Protein AF-K9PGX5-F1 (afdb_monomer_lite)

Foldseek 3Di:
DQPPVPNPRDDDDDDDDDDQDQEDEPPQDFDADPPPRDTHHDPVSVVVVVVVVVVSVVVPDSYDYDYDDDDDDPDDDDDDD

Structure (mmCIF, N/CA/C/O backbone):
data_AF-K9PGX5-F1
#
_entry.id   AF-K9PGX5-F1
#
loop_
_atom_site.group_PDB
_atom_site.id
_atom_site.type_symbol
_atom_site.label_atom_id
_atom_site.label_alt_id
_atom_site.label_comp_id
_atom_site.label_asym_id
_atom_site.label_entity_id
_atom_site.label_seq_id
_atom_site.pdbx_PDB_ins_code
_atom_site.Cartn_x
_atom_site.Cartn_y
_atom_site.Cartn_z
_atom_site.occupancy
_atom_site.B_iso_or_equiv
_atom_site.auth_seq_id
_atom_site.auth_comp_id
_atom_site.auth_asym_id
_atom_site.auth_atom_id
_atom_site.pdbx_PDB_model_num
ATOM 1 N N . MET A 1 1 ? 25.187 20.788 5.635 1.00 85.75 1 MET A N 1
ATOM 2 C CA . MET A 1 1 ? 26.163 19.661 5.577 1.00 85.75 1 MET A CA 1
ATOM 3 C C . MET A 1 1 ? 26.152 19.091 4.165 1.00 85.75 1 MET A C 1
ATOM 5 O O . MET A 1 1 ? 25.155 19.281 3.486 1.00 85.75 1 MET A O 1
ATOM 9 N N . LYS A 1 2 ? 27.196 18.412 3.675 1.00 91.50 2 LYS A N 1
ATOM 10 C CA . LYS A 1 2 ? 27.109 17.775 2.345 1.00 91.50 2 LYS A CA 1
ATOM 11 C C . LYS A 1 2 ? 26.020 16.686 2.366 1.00 91.50 2 LYS A C 1
ATOM 13 O O . LYS A 1 2 ? 25.932 15.945 3.343 1.00 91.50 2 LYS A O 1
ATOM 18 N N . CYS A 1 3 ? 25.162 16.623 1.344 1.00 86.06 3 CYS A N 1
ATOM 19 C CA . CYS A 1 3 ? 24.094 15.629 1.232 1.00 86.06 3 CYS A CA 1
ATOM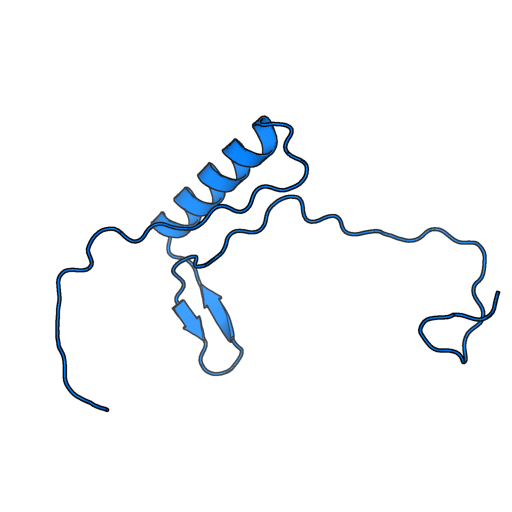 20 C C . CYS A 1 3 ? 24.713 14.238 1.175 1.00 86.06 3 CYS A C 1
ATOM 22 O O . CYS A 1 3 ? 25.423 13.898 0.230 1.00 86.06 3 CYS A O 1
ATOM 24 N N . VAL A 1 4 ? 24.424 13.436 2.192 1.00 84.12 4 VAL A N 1
ATOM 25 C CA . VAL A 1 4 ? 24.982 12.090 2.328 1.00 84.12 4 VAL A CA 1
ATOM 26 C C . VAL A 1 4 ? 24.360 11.083 1.358 1.00 84.12 4 VAL A C 1
ATOM 28 O O . VAL A 1 4 ? 24.949 10.036 1.153 1.00 84.12 4 VAL A O 1
ATOM 31 N N . ILE A 1 5 ? 23.206 11.393 0.744 1.00 84.81 5 ILE A N 1
ATOM 32 C CA . ILE A 1 5 ? 22.530 10.501 -0.217 1.00 84.81 5 ILE A CA 1
ATOM 33 C C . ILE A 1 5 ? 23.099 10.650 -1.632 1.00 84.81 5 ILE A C 1
ATOM 35 O O . ILE A 1 5 ? 23.306 9.657 -2.316 1.00 84.81 5 ILE A O 1
ATOM 39 N N . CYS A 1 6 ? 23.359 11.878 -2.091 1.00 88.19 6 CYS A N 1
ATOM 40 C CA . CYS A 1 6 ? 23.839 12.109 -3.458 1.00 88.19 6 CYS A CA 1
ATOM 41 C C . CYS A 1 6 ? 25.307 12.554 -3.553 1.00 88.19 6 CYS A C 1
ATOM 43 O O . CYS A 1 6 ? 25.812 12.641 -4.666 1.00 88.19 6 CYS A O 1
ATOM 45 N N . HIS A 1 7 ? 25.981 12.880 -2.439 1.00 79.44 7 HIS A N 1
ATOM 46 C CA . HIS A 1 7 ? 27.381 13.345 -2.311 1.00 79.44 7 HIS A CA 1
ATOM 47 C C . HIS A 1 7 ? 27.805 14.588 -3.105 1.00 79.44 7 HIS A C 1
ATOM 49 O O . HIS A 1 7 ? 28.924 15.074 -2.924 1.00 79.44 7 HIS A O 1
ATOM 55 N N . HIS A 1 8 ? 26.926 15.125 -3.942 1.00 89.50 8 HIS A N 1
ATOM 56 C CA . HIS A 1 8 ? 27.183 16.295 -4.775 1.00 89.50 8 HIS A CA 1
ATOM 57 C C . HIS A 1 8 ? 26.415 17.531 -4.286 1.00 89.50 8 HIS A C 1
ATOM 59 O O . HIS A 1 8 ? 26.899 18.644 -4.447 1.00 89.50 8 HIS A O 1
ATOM 65 N N . GLY A 1 9 ? 25.253 17.349 -3.649 1.00 84.81 9 GLY A N 1
ATOM 66 C CA . GLY A 1 9 ? 24.448 18.448 -3.104 1.00 84.81 9 GLY A CA 1
ATOM 67 C C . GLY A 1 9 ? 24.856 18.862 -1.688 1.00 84.81 9 GLY A C 1
ATOM 68 O O . GLY A 1 9 ? 25.469 18.086 -0.957 1.00 84.81 9 GLY A O 1
ATOM 69 N N . GLU A 1 10 ? 24.457 20.059 -1.263 1.00 93.06 10 GLU A N 1
ATOM 70 C CA . GLU A 1 10 ? 24.544 20.513 0.129 1.00 93.06 10 GLU A CA 1
ATOM 71 C C . GLU A 1 10 ? 23.152 20.580 0.754 1.00 93.06 10 GLU A C 1
ATOM 73 O O . GLU A 1 10 ? 22.212 21.113 0.165 1.00 93.06 10 GLU A O 1
ATOM 78 N N . THR A 1 11 ? 23.009 20.037 1.961 1.00 90.00 11 THR A N 1
ATOM 79 C CA . THR A 1 11 ? 21.787 20.183 2.743 1.00 90.00 11 THR A CA 1
ATOM 80 C C . THR A 1 11 ? 21.694 21.590 3.303 1.00 90.00 11 THR A C 1
ATOM 82 O O . THR A 1 11 ? 22.678 22.174 3.773 1.00 90.00 11 THR A O 1
ATOM 85 N N . LYS A 1 12 ? 20.468 22.098 3.298 1.00 88.44 12 LYS A N 1
ATOM 86 C CA . LYS A 1 12 ? 20.099 23.367 3.905 1.00 88.44 12 LYS A CA 1
ATOM 87 C C . LYS A 1 12 ? 18.980 23.111 4.913 1.00 88.44 12 LYS A C 1
ATOM 89 O O . LYS A 1 12 ? 18.201 22.178 4.704 1.00 88.44 12 LYS A O 1
ATOM 94 N N . PRO A 1 13 ? 18.896 23.900 5.994 1.00 80.62 13 PRO A N 1
ATOM 95 C CA . PRO A 1 13 ? 17.739 23.872 6.873 1.00 80.62 13 PRO A CA 1
ATOM 96 C C . PRO A 1 13 ? 16.465 24.109 6.063 1.00 80.62 13 PRO A C 1
ATOM 98 O O . PRO A 1 13 ? 16.403 25.008 5.226 1.00 80.62 13 PRO A O 1
ATOM 101 N N . GLY A 1 14 ? 15.469 23.272 6.298 1.00 76.94 14 GLY A N 1
ATOM 102 C CA . GLY A 1 14 ? 14.210 23.285 5.576 1.00 76.94 14 GLY A CA 1
ATOM 103 C C . GLY A 1 14 ? 13.265 22.259 6.179 1.00 76.94 14 GLY A C 1
ATOM 104 O O . GLY A 1 14 ? 13.663 21.446 7.014 1.00 76.94 14 GLY A O 1
ATOM 105 N N . LEU A 1 15 ? 12.006 22.310 5.768 1.00 62.12 15 LEU A N 1
ATOM 106 C CA . LEU A 1 15 ? 11.001 21.339 6.181 1.00 62.12 15 LEU A CA 1
ATOM 107 C C . LEU A 1 15 ? 10.940 20.212 5.144 1.00 62.12 15 LEU A C 1
ATOM 109 O O . LEU A 1 15 ? 10.991 20.474 3.942 1.00 62.12 15 LEU A O 1
ATOM 113 N N . ALA A 1 16 ? 10.834 18.965 5.605 1.00 65.12 16 ALA A N 1
ATOM 114 C CA . ALA A 1 16 ? 10.683 17.787 4.755 1.00 65.12 16 ALA A CA 1
ATOM 115 C C . ALA A 1 16 ? 9.374 17.064 5.079 1.00 65.12 16 ALA A C 1
ATOM 117 O O . ALA A 1 16 ? 8.959 16.992 6.234 1.00 65.12 16 ALA A O 1
ATOM 118 N N . THR A 1 17 ? 8.745 16.504 4.047 1.00 43.56 17 THR A N 1
ATOM 119 C CA . THR A 1 17 ? 7.558 15.659 4.207 1.00 43.56 17 THR A CA 1
ATOM 120 C C . THR A 1 17 ? 8.000 14.207 4.353 1.00 43.56 17 THR A C 1
ATOM 122 O O . THR A 1 17 ? 8.600 13.644 3.439 1.00 43.56 17 THR A O 1
ATOM 125 N N . VAL A 1 18 ? 7.709 13.601 5.504 1.00 45.50 18 VAL A N 1
ATOM 126 C CA . VAL A 1 18 ? 8.008 12.194 5.804 1.00 45.50 18 VAL A CA 1
ATOM 127 C C . VAL A 1 18 ? 6.731 11.381 5.624 1.00 45.50 18 VAL A C 1
ATOM 129 O O . VAL A 1 18 ? 5.722 11.653 6.268 1.00 45.50 18 VAL A O 1
ATOM 132 N N . THR A 1 19 ? 6.760 10.387 4.735 1.00 54.88 19 THR A N 1
ATOM 133 C CA . THR A 1 19 ? 5.615 9.493 4.515 1.00 54.88 19 THR A CA 1
ATOM 134 C C . THR A 1 19 ? 5.709 8.296 5.454 1.00 54.88 19 THR A C 1
ATOM 136 O O . THR A 1 19 ? 6.636 7.496 5.340 1.00 54.88 19 THR A O 1
ATOM 139 N N . LEU A 1 20 ? 4.732 8.145 6.348 1.00 50.66 20 LEU A N 1
ATOM 140 C CA . LEU A 1 20 ? 4.629 7.015 7.269 1.00 50.66 20 LEU A CA 1
ATOM 141 C C . LEU A 1 20 ? 3.473 6.105 6.830 1.00 50.66 20 LEU A C 1
ATOM 143 O O . LEU A 1 20 ? 2.303 6.460 6.967 1.00 50.66 20 LEU A O 1
ATOM 147 N N . LYS A 1 21 ? 3.787 4.929 6.277 1.00 64.56 21 LYS A N 1
ATOM 148 C CA . LYS A 1 21 ? 2.777 3.915 5.935 1.00 64.56 21 LYS A CA 1
ATOM 149 C C . LYS A 1 21 ? 2.487 3.074 7.177 1.00 64.56 21 LYS A C 1
ATOM 151 O O . LYS A 1 21 ? 3.354 2.326 7.610 1.00 64.56 21 LYS A O 1
ATOM 156 N N . ARG A 1 22 ? 1.282 3.194 7.738 1.00 65.81 22 ARG A N 1
ATOM 157 C CA . ARG A 1 22 ? 0.888 2.499 8.980 1.00 65.81 22 ARG A CA 1
ATOM 158 C C . ARG A 1 22 ? 0.465 1.043 8.760 1.00 65.81 22 ARG A C 1
ATOM 160 O O . ARG A 1 22 ? 0.480 0.260 9.700 1.00 65.81 22 ARG A O 1
ATOM 167 N N . ILE A 1 23 ? 0.084 0.675 7.533 1.00 71.69 23 ILE A N 1
ATOM 168 C CA . ILE A 1 23 ? -0.490 -0.640 7.221 1.00 71.69 23 ILE A CA 1
ATOM 169 C C . ILE A 1 23 ? 0.013 -1.108 5.860 1.00 71.69 23 ILE A C 1
ATOM 171 O O . ILE A 1 23 ? 0.009 -0.352 4.886 1.00 71.69 23 ILE A O 1
ATOM 175 N N . VAL A 1 24 ? 0.452 -2.367 5.798 1.00 78.62 24 VAL A N 1
ATOM 176 C CA . VAL A 1 24 ? 0.862 -3.032 4.558 1.00 78.62 24 VAL A CA 1
ATOM 177 C C . VAL A 1 24 ? 0.154 -4.378 4.463 1.00 78.62 24 VAL A C 1
ATOM 179 O O . VAL A 1 24 ? 0.478 -5.320 5.185 1.00 78.62 24 VAL A O 1
ATOM 182 N N . LEU A 1 25 ? -0.785 -4.475 3.526 1.00 74.38 25 LEU A N 1
ATOM 183 C CA . LEU A 1 25 ? -1.545 -5.690 3.244 1.00 74.38 25 LEU A CA 1
ATOM 184 C C . LEU A 1 25 ? -0.833 -6.487 2.146 1.00 74.38 25 LEU A C 1
ATOM 186 O O . LEU A 1 25 ? -0.577 -5.971 1.058 1.00 74.38 25 LEU A O 1
ATOM 190 N N . LYS A 1 26 ? -0.464 -7.741 2.438 1.00 79.62 26 LYS A N 1
ATOM 191 C CA . LYS A 1 26 ? 0.288 -8.607 1.512 1.00 79.62 26 LYS A CA 1
ATOM 192 C C . LYS A 1 26 ? -0.576 -9.743 0.983 1.00 79.62 26 LYS A C 1
ATOM 194 O O . LYS A 1 26 ? -1.413 -10.275 1.707 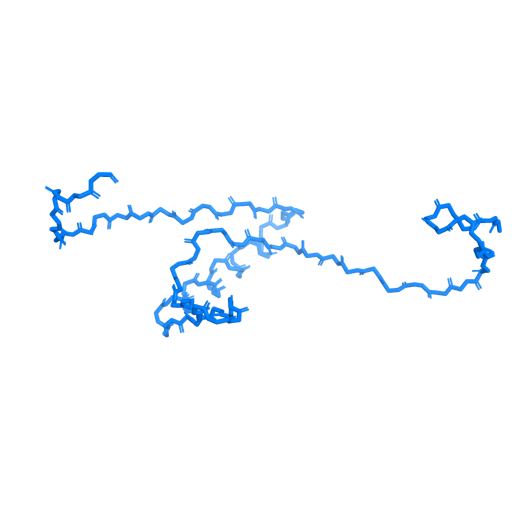1.00 79.62 26 LYS A O 1
ATOM 199 N N . LYS A 1 27 ? -0.264 -10.176 -0.247 1.00 82.88 27 LYS A N 1
ATOM 200 C CA . LYS A 1 27 ? -0.965 -11.263 -0.954 1.00 82.88 27 LYS A CA 1
ATOM 201 C C . LYS A 1 27 ? -2.464 -10.983 -1.111 1.00 82.88 27 LYS A C 1
ATOM 203 O O . LYS A 1 27 ? -3.282 -11.881 -0.952 1.00 82.88 27 LYS A O 1
ATOM 208 N N . VAL A 1 28 ? -2.799 -9.724 -1.382 1.00 86.69 28 VAL A N 1
ATOM 209 C CA . VAL A 1 28 ? -4.160 -9.314 -1.721 1.00 86.69 28 VAL A CA 1
ATOM 210 C C . VAL A 1 28 ? -4.469 -9.872 -3.113 1.00 86.69 28 VAL A C 1
ATOM 212 O O . VAL A 1 28 ? -3.703 -9.584 -4.036 1.00 86.69 28 VAL A O 1
ATOM 215 N N . PRO A 1 29 ? -5.513 -10.702 -3.274 1.00 89.69 29 PRO A N 1
ATOM 216 C CA . PRO A 1 29 ? -5.920 -11.180 -4.589 1.00 89.69 29 PRO A CA 1
ATOM 217 C C . PRO A 1 29 ? -6.258 -9.993 -5.492 1.00 89.69 29 PRO A C 1
ATOM 219 O O . PRO A 1 29 ? -7.094 -9.169 -5.137 1.00 89.69 29 PRO A O 1
ATOM 222 N N . ALA A 1 30 ? -5.601 -9.894 -6.639 1.00 93.19 30 ALA A N 1
ATOM 223 C CA . ALA A 1 30 ? -5.797 -8.802 -7.577 1.00 93.19 30 ALA A CA 1
ATOM 224 C C . ALA A 1 30 ? -5.643 -9.319 -9.004 1.00 93.19 30 ALA A C 1
ATOM 226 O O . ALA A 1 30 ? -4.845 -10.226 -9.257 1.00 93.19 30 ALA A O 1
ATOM 227 N N . GLU A 1 31 ? -6.365 -8.712 -9.933 1.00 94.69 31 GLU A N 1
ATOM 228 C CA . GLU A 1 31 ? -6.030 -8.813 -11.346 1.00 94.69 31 GLU A CA 1
ATOM 229 C C . GLU A 1 31 ? -4.870 -7.860 -11.625 1.00 94.69 31 GLU A C 1
ATOM 231 O O . GLU A 1 31 ? -4.891 -6.712 -11.192 1.00 94.69 31 GLU A O 1
ATOM 236 N N . ILE A 1 32 ? -3.826 -8.328 -12.304 1.00 95.44 32 ILE A N 1
ATOM 237 C CA . ILE A 1 32 ? -2.622 -7.529 -12.551 1.00 95.44 32 ILE A CA 1
ATOM 238 C C . ILE A 1 32 ? -2.465 -7.341 -14.053 1.00 95.44 32 ILE A C 1
ATOM 240 O O . ILE A 1 32 ? -2.417 -8.313 -14.809 1.00 95.44 32 ILE A O 1
ATOM 244 N N . CYS A 1 33 ? -2.348 -6.088 -14.490 1.00 91.00 33 CYS A N 1
ATOM 245 C CA . CYS A 1 33 ? -2.064 -5.768 -15.879 1.00 91.00 33 CYS A CA 1
ATOM 246 C C . CYS A 1 33 ? -0.683 -6.307 -16.268 1.00 91.00 33 CYS A C 1
ATOM 248 O O . CYS A 1 33 ? 0.336 -5.887 -15.720 1.00 91.00 33 CYS A O 1
ATOM 250 N N . HIS A 1 34 ? -0.635 -7.188 -17.268 1.00 93.81 34 HIS A N 1
ATOM 251 C CA . HIS A 1 34 ? 0.616 -7.788 -17.738 1.00 93.81 34 HIS A CA 1
ATOM 252 C C . HIS A 1 34 ? 1.608 -6.761 -18.319 1.00 93.81 34 HIS A C 1
ATOM 254 O O . HIS A 1 34 ? 2.811 -6.994 -18.305 1.00 93.81 34 HIS A O 1
ATOM 260 N N . ASN A 1 35 ? 1.1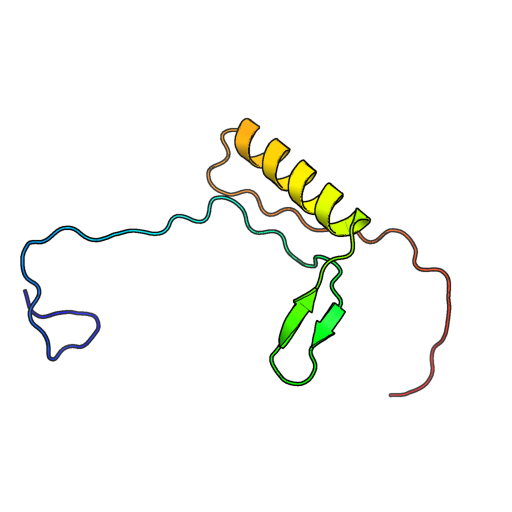19 -5.618 -18.813 1.00 92.94 35 ASN A N 1
ATOM 261 C CA . ASN A 1 35 ? 1.947 -4.615 -19.485 1.00 92.94 35 ASN A CA 1
ATOM 262 C C . ASN A 1 35 ? 2.591 -3.598 -18.526 1.00 92.94 35 ASN A C 1
ATOM 264 O O . ASN A 1 35 ? 3.754 -3.251 -18.698 1.00 92.94 35 ASN A O 1
ATOM 268 N N . CYS A 1 36 ? 1.848 -3.090 -17.537 1.00 95.75 36 CYS A N 1
ATOM 269 C CA . CYS A 1 36 ? 2.341 -2.042 -16.629 1.00 95.75 36 CYS A CA 1
ATOM 270 C C . CYS A 1 36 ? 2.444 -2.469 -15.159 1.00 95.75 36 CYS A C 1
ATOM 272 O O . CYS A 1 36 ? 3.039 -1.741 -14.370 1.00 95.75 36 CYS A O 1
ATOM 274 N N . GLY A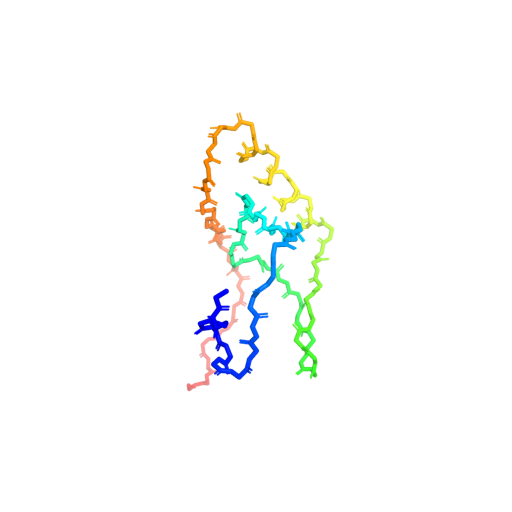 1 37 ? 1.887 -3.624 -14.779 1.00 90.12 37 GLY A N 1
ATOM 275 C CA . GLY A 1 37 ? 1.901 -4.107 -13.397 1.00 90.12 37 GLY A CA 1
ATOM 276 C C . GLY A 1 37 ? 0.875 -3.446 -12.472 1.00 90.12 37 GLY A C 1
ATOM 277 O O . GLY A 1 37 ? 0.912 -3.695 -11.269 1.00 90.12 37 GLY A O 1
ATOM 278 N N . GLU A 1 38 ? -0.037 -2.628 -13.010 1.00 92.62 38 GLU A N 1
ATOM 279 C CA . GLU A 1 38 ? -1.132 -2.039 -12.231 1.00 92.62 38 GLU A CA 1
ATOM 280 C C . GLU A 1 38 ? -2.092 -3.133 -11.748 1.00 92.62 38 GLU A C 1
ATOM 282 O O . GLU A 1 38 ? -2.422 -4.050 -12.508 1.00 92.62 38 GLU A O 1
ATOM 287 N N . TYR A 1 39 ? -2.527 -3.043 -10.492 1.00 90.81 39 TYR A N 1
ATOM 288 C CA . TYR A 1 39 ? -3.407 -4.026 -9.868 1.00 90.81 39 TYR A CA 1
ATOM 289 C C . TYR A 1 39 ? -4.854 -3.521 -9.813 1.00 90.81 39 TYR A C 1
ATOM 291 O O . TYR A 1 39 ? -5.111 -2.343 -9.583 1.00 90.81 39 TYR A O 1
ATOM 299 N N . TYR A 1 40 ? -5.804 -4.436 -9.963 1.00 92.38 40 TYR A N 1
ATOM 300 C CA . TYR A 1 40 ? -7.237 -4.193 -9.884 1.00 92.38 40 TYR A CA 1
ATOM 301 C C . TYR A 1 40 ? -7.839 -5.143 -8.854 1.00 92.38 40 TYR A C 1
ATOM 303 O O . TYR A 1 40 ? -7.594 -6.352 -8.875 1.00 92.38 40 TYR A O 1
ATOM 311 N N . LEU A 1 41 ? -8.605 -4.589 -7.919 1.00 93.69 41 LEU A N 1
ATOM 312 C CA . LEU A 1 41 ? -9.295 -5.346 -6.879 1.00 93.69 41 LEU A CA 1
ATOM 313 C C . LEU A 1 41 ? -10.772 -5.476 -7.251 1.00 93.69 41 LEU A C 1
ATOM 315 O O . LEU A 1 41 ? -11.364 -4.529 -7.759 1.00 93.69 41 LEU A O 1
ATOM 319 N N . SER A 1 42 ? -11.371 -6.634 -6.973 1.00 94.19 42 SER A N 1
ATOM 320 C CA . SER A 1 42 ? -12.829 -6.786 -7.038 1.00 94.19 42 SER A CA 1
ATOM 321 C C . SER A 1 42 ? -13.504 -6.078 -5.861 1.00 94.19 42 SER A C 1
ATOM 323 O O . SER A 1 42 ? -12.859 -5.813 -4.840 1.00 94.19 42 SER A O 1
ATOM 325 N N . ASP A 1 43 ? -14.811 -5.834 -5.963 1.00 93.31 43 ASP A N 1
ATOM 326 C CA . ASP A 1 43 ? -15.601 -5.205 -4.893 1.00 93.31 43 ASP A CA 1
ATOM 327 C C . ASP A 1 43 ? -15.447 -5.958 -3.561 1.00 93.31 43 ASP A C 1
ATOM 329 O O . ASP A 1 43 ? -15.125 -5.366 -2.533 1.00 93.31 43 ASP A O 1
ATOM 333 N N . ALA A 1 44 ? -15.538 -7.290 -3.600 1.00 92.81 44 ALA A N 1
ATOM 334 C CA . ALA A 1 44 ? -15.406 -8.141 -2.419 1.00 92.81 44 ALA A CA 1
ATOM 335 C C . ALA A 1 44 ? -13.995 -8.122 -1.799 1.00 92.81 44 ALA A C 1
ATOM 337 O O . ALA A 1 44 ? -13.845 -8.266 -0.584 1.00 92.81 44 ALA A O 1
ATOM 338 N N . VAL A 1 45 ? -12.937 -7.982 -2.609 1.00 89.56 45 VAL A N 1
ATOM 339 C CA . VAL A 1 45 ? -11.562 -7.866 -2.087 1.00 89.56 45 VAL A CA 1
ATOM 340 C C . VAL A 1 45 ? -11.318 -6.469 -1.523 1.00 89.56 45 VAL A C 1
ATOM 342 O O . VAL A 1 45 ? -10.646 -6.333 -0.501 1.00 89.56 45 VAL A O 1
ATOM 345 N N . THR A 1 46 ? -11.887 -5.447 -2.157 1.00 91.06 46 THR A N 1
ATOM 346 C CA . THR A 1 46 ? -11.815 -4.059 -1.693 1.00 91.06 46 THR A CA 1
ATOM 347 C C . THR A 1 46 ? -12.468 -3.915 -0.319 1.00 91.06 46 THR A C 1
ATOM 349 O O . THR A 1 46 ? -11.845 -3.359 0.584 1.00 91.06 46 THR A O 1
ATOM 352 N N . GLU A 1 47 ? -13.650 -4.503 -0.116 1.00 91.88 47 GLU A N 1
ATOM 353 C CA . GLU A 1 47 ? -14.344 -4.517 1.180 1.00 91.88 47 GLU A CA 1
ATOM 354 C C . GLU A 1 47 ? -13.481 -5.151 2.289 1.00 91.88 47 GLU A C 1
ATOM 356 O O . GLU A 1 47 ? -13.265 -4.553 3.342 1.00 91.88 47 GLU A O 1
ATOM 361 N N . GLN A 1 48 ? -12.862 -6.304 2.014 1.00 88.12 48 GLN A N 1
ATOM 362 C CA . GLN A 1 48 ? -11.977 -6.987 2.971 1.00 88.12 48 GLN A CA 1
ATOM 363 C C . GLN A 1 48 ? -10.676 -6.226 3.263 1.00 88.12 48 GLN A C 1
ATOM 365 O O . GLN A 1 48 ? -10.125 -6.326 4.361 1.00 88.12 48 GLN A O 1
ATOM 370 N N . VAL A 1 49 ? -10.124 -5.523 2.270 1.00 89.06 49 VAL A N 1
ATOM 371 C CA . VAL A 1 49 ? -8.924 -4.687 2.431 1.00 89.06 49 VAL A CA 1
ATOM 372 C C . VAL A 1 49 ? -9.219 -3.516 3.364 1.00 89.06 49 VAL A C 1
ATOM 374 O O . VAL A 1 49 ? -8.395 -3.216 4.231 1.00 89.06 49 VAL A O 1
ATOM 377 N N . LEU A 1 50 ? -10.392 -2.900 3.211 1.00 87.06 50 LEU A N 1
ATOM 378 C CA . LEU A 1 50 ? -10.838 -1.783 4.038 1.00 87.06 50 LEU A CA 1
ATOM 379 C C . LEU A 1 50 ? -11.107 -2.222 5.480 1.00 87.06 50 LEU A C 1
ATOM 381 O O . LEU A 1 50 ? -10.526 -1.642 6.395 1.00 87.06 50 LEU A O 1
ATOM 385 N N . GLU A 1 51 ? -11.861 -3.303 5.685 1.00 87.19 51 GLU A N 1
ATOM 386 C CA . GLU A 1 51 ? -12.135 -3.847 7.025 1.00 87.19 51 GLU A CA 1
ATOM 387 C C . GLU A 1 51 ? -10.834 -4.164 7.785 1.00 87.19 51 GLU A C 1
ATOM 389 O O . GLU A 1 51 ? -10.639 -3.776 8.939 1.00 87.19 51 GLU A O 1
ATOM 394 N N . LYS A 1 52 ? -9.880 -4.816 7.108 1.00 78.62 52 LYS A N 1
ATOM 395 C CA . LYS A 1 52 ? -8.567 -5.137 7.685 1.00 78.62 52 LYS A CA 1
ATOM 396 C C . LYS A 1 52 ? -7.750 -3.893 8.012 1.00 78.62 52 LYS A C 1
ATOM 398 O O . LYS A 1 52 ? -7.053 -3.882 9.024 1.00 78.62 52 LYS A O 1
ATOM 403 N N . ALA A 1 53 ? -7.820 -2.858 7.178 1.00 80.62 53 ALA A N 1
ATOM 404 C CA . ALA A 1 53 ? -7.140 -1.601 7.452 1.00 80.62 53 ALA A CA 1
ATOM 405 C C . ALA A 1 53 ? -7.731 -0.894 8.687 1.00 80.62 53 ALA A C 1
ATOM 407 O O . ALA A 1 53 ? -6.980 -0.388 9.522 1.00 80.62 53 ALA A O 1
ATOM 408 N N . GLU A 1 54 ? -9.055 -0.890 8.841 1.00 79.31 54 GLU A N 1
ATOM 409 C CA . GLU A 1 54 ? -9.743 -0.252 9.970 1.00 79.31 54 GLU A CA 1
ATOM 410 C C . GLU A 1 54 ? -9.452 -0.940 11.309 1.00 79.31 54 GLU A C 1
ATOM 412 O O . GLU A 1 54 ? -9.152 -0.266 12.300 1.00 79.31 54 GLU A O 1
ATOM 417 N N . LEU A 1 55 ? -9.448 -2.276 11.335 1.00 74.81 55 LEU A N 1
ATOM 418 C CA . LEU A 1 55 ? -9.097 -3.052 12.530 1.00 74.81 55 LEU A CA 1
ATOM 419 C C . LEU A 1 55 ? -7.668 -2.757 13.012 1.00 74.81 55 LEU A C 1
ATOM 421 O O . LEU A 1 55 ? -7.445 -2.531 14.203 1.00 74.81 55 LEU A O 1
ATOM 425 N N . THR A 1 56 ? -6.706 -2.683 12.093 1.00 67.00 56 THR A N 1
ATOM 426 C CA . THR A 1 56 ? -5.308 -2.387 12.429 1.00 67.00 56 THR A CA 1
ATOM 427 C C . THR A 1 56 ? -5.110 -0.961 12.952 1.00 67.00 56 THR A C 1
ATOM 429 O O . THR A 1 56 ? -4.285 -0.736 13.841 1.00 67.00 56 THR A O 1
ATOM 432 N N . MET A 1 57 ? -5.869 0.022 12.451 1.00 65.00 57 MET A N 1
ATOM 433 C CA . MET A 1 57 ? -5.775 1.406 12.942 1.00 65.00 57 MET A CA 1
ATOM 434 C C . MET A 1 57 ? -6.251 1.553 14.395 1.00 65.00 57 MET A C 1
ATOM 436 O O . MET A 1 57 ? -5.675 2.353 15.138 1.00 65.00 57 MET A O 1
ATOM 440 N N . ASN A 1 58 ? -7.253 0.771 14.808 1.00 61.22 58 ASN A N 1
ATOM 441 C CA . ASN A 1 58 ? -7.848 0.834 16.148 1.00 61.22 58 ASN A CA 1
ATOM 442 C C . ASN A 1 58 ? -7.032 0.105 17.229 1.00 61.22 58 ASN A C 1
ATOM 444 O O . ASN A 1 58 ? -7.195 0.390 18.414 1.00 61.22 58 ASN A O 1
ATOM 448 N N . ASN A 1 59 ? -6.103 -0.770 16.841 1.00 59.94 59 ASN A N 1
ATOM 449 C CA . ASN A 1 59 ? -5.300 -1.567 17.774 1.00 59.94 59 ASN A CA 1
ATOM 450 C C . ASN A 1 59 ? -4.014 -0.870 18.260 1.00 59.94 59 ASN A C 1
ATOM 452 O O . ASN A 1 59 ? -3.152 -1.516 18.856 1.00 59.94 59 ASN A O 1
ATOM 456 N N . GLY A 1 60 ? -3.831 0.432 17.990 1.00 53.84 60 GLY A N 1
ATOM 457 C CA . GLY A 1 60 ? -2.668 1.204 18.463 1.00 53.84 60 GLY A CA 1
ATOM 458 C C . GLY A 1 60 ? -1.311 0.649 18.008 1.00 53.84 60 GLY A C 1
ATOM 459 O O . GLY A 1 60 ? -0.281 0.959 18.600 1.00 53.84 60 GLY A O 1
ATOM 460 N N . THR A 1 61 ? -1.304 -0.202 16.982 1.00 50.12 61 THR A N 1
ATOM 461 C CA . THR A 1 61 ? -0.123 -0.953 16.563 1.00 50.12 61 THR A CA 1
ATOM 462 C C . THR A 1 61 ? 0.674 -0.113 15.567 1.00 50.12 61 THR A C 1
ATOM 464 O O . THR A 1 61 ? 0.137 0.361 14.567 1.00 50.12 61 THR A O 1
ATOM 467 N N . GLU A 1 62 ? 1.960 0.107 15.843 1.00 48.28 62 GLU A N 1
ATOM 468 C CA . GLU A 1 62 ? 2.829 0.944 15.000 1.00 48.28 62 GLU A CA 1
ATOM 469 C C . GLU A 1 62 ? 3.158 0.267 13.650 1.00 48.28 62 GLU A C 1
ATOM 471 O O . GLU A 1 62 ? 3.467 0.948 12.672 1.00 48.28 62 GLU A O 1
ATOM 476 N N . LEU A 1 63 ? 3.012 -1.067 13.564 1.00 46.25 63 LEU A N 1
ATOM 477 C CA . LEU A 1 63 ? 3.063 -1.848 12.325 1.00 46.25 63 LEU A CA 1
ATOM 478 C C . LEU A 1 63 ? 2.385 -3.224 12.500 1.00 46.25 63 LEU A C 1
ATOM 480 O O . LEU A 1 63 ? 2.860 -4.047 13.279 1.00 46.25 63 LEU A O 1
ATOM 484 N N . GLU A 1 64 ? 1.327 -3.516 11.738 1.00 49.81 64 GLU A N 1
ATOM 485 C CA . GLU A 1 64 ? 0.699 -4.849 11.690 1.00 49.81 64 GLU A CA 1
ATOM 486 C C . GLU A 1 64 ? 0.841 -5.462 10.286 1.00 49.81 64 GLU A C 1
ATOM 488 O O . GLU A 1 64 ? 0.527 -4.829 9.274 1.00 49.81 64 GLU A O 1
ATOM 493 N N . ILE A 1 65 ? 1.344 -6.700 10.206 1.00 55.88 65 ILE A N 1
ATOM 494 C CA . ILE A 1 65 ? 1.495 -7.446 8.946 1.00 55.88 65 ILE A CA 1
ATOM 495 C C . ILE A 1 65 ? 0.399 -8.505 8.880 1.00 55.88 65 ILE A C 1
ATOM 497 O O . ILE A 1 65 ? 0.575 -9.636 9.338 1.00 55.88 65 ILE A O 1
ATOM 501 N N . LEU A 1 66 ? -0.719 -8.153 8.254 1.00 54.28 66 LEU A N 1
ATOM 502 C CA . LEU A 1 66 ? -1.809 -9.089 8.016 1.00 54.28 66 LEU A CA 1
ATOM 503 C C . LEU A 1 66 ? -1.483 -9.969 6.804 1.00 54.28 66 LEU A C 1
ATOM 505 O O . LEU A 1 66 ? -1.316 -9.494 5.676 1.00 54.28 66 LEU A O 1
ATOM 509 N N . ARG A 1 67 ? -1.371 -11.279 7.042 1.00 52.66 67 ARG A N 1
ATOM 510 C CA . ARG A 1 67 ? -1.264 -12.280 5.974 1.00 52.66 67 ARG A CA 1
ATOM 511 C C . ARG A 1 67 ? -2.665 -12.706 5.565 1.00 52.66 67 ARG A C 1
ATOM 513 O O . ARG A 1 67 ? -3.429 -13.198 6.388 1.00 52.66 67 ARG A O 1
ATOM 520 N N . TYR A 1 68 ? -2.983 -12.552 4.286 1.00 45.06 68 TYR A N 1
ATOM 521 C CA . TYR A 1 68 ? -4.208 -13.108 3.730 1.00 45.06 68 TYR A CA 1
ATOM 522 C C . TYR A 1 68 ? -4.128 -14.646 3.742 1.00 45.06 68 TYR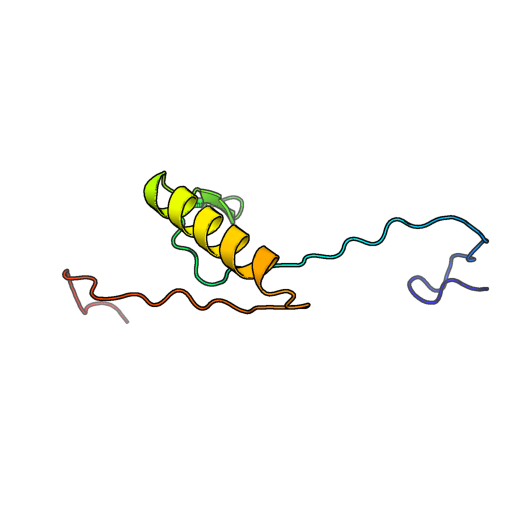 A C 1
ATOM 524 O O . TYR A 1 68 ? -3.237 -15.224 3.115 1.00 45.06 68 TYR A O 1
ATOM 532 N N . ALA A 1 69 ? -5.011 -15.308 4.496 1.00 50.22 69 ALA A N 1
ATOM 533 C CA . ALA A 1 69 ? -5.151 -16.761 4.481 1.00 50.22 69 ALA A CA 1
ATOM 534 C C . ALA A 1 69 ? -6.105 -17.157 3.347 1.00 50.22 69 ALA A C 1
ATOM 536 O O . ALA A 1 69 ? -7.270 -16.769 3.351 1.00 50.22 69 ALA A O 1
ATOM 537 N N . VAL A 1 70 ? -5.602 -17.915 2.372 1.00 45.47 70 VAL A N 1
ATOM 538 C CA . VAL A 1 70 ? -6.415 -18.497 1.299 1.00 45.47 70 VAL A CA 1
ATOM 539 C C . VAL A 1 70 ? -6.994 -19.810 1.826 1.00 45.47 70 VAL A C 1
ATOM 541 O O . VAL A 1 70 ? -6.249 -20.772 2.003 1.00 45.47 70 VAL A O 1
ATOM 544 N N . TYR A 1 71 ? -8.299 -19.864 2.091 1.00 39.97 71 TYR A N 1
ATOM 545 C CA . TYR A 1 71 ? -8.999 -21.127 2.335 1.00 39.97 71 TYR A CA 1
ATOM 546 C C . TYR A 1 71 ? -9.614 -21.625 1.026 1.00 39.97 71 TYR A C 1
ATOM 548 O O . TYR A 1 71 ? -10.500 -20.981 0.482 1.00 39.97 71 TYR A O 1
ATOM 556 N N . GLY A 1 72 ? -9.118 -22.773 0.551 1.00 44.66 72 GLY A N 1
ATOM 557 C CA . GLY A 1 72 ? -9.776 -23.659 -0.413 1.00 44.66 72 GLY A CA 1
ATOM 558 C C . GLY A 1 72 ? -10.162 -23.040 -1.756 1.00 44.66 72 GLY A C 1
ATOM 559 O O . GLY A 1 72 ? -11.283 -22.579 -1.921 1.00 44.66 72 GLY A O 1
ATOM 560 N N . PHE A 1 73 ? -9.279 -23.147 -2.753 1.00 35.59 73 PHE A N 1
ATOM 561 C CA . PHE A 1 73 ? -9.657 -23.017 -4.163 1.00 35.59 73 PHE A CA 1
ATOM 562 C C . PHE A 1 73 ? -9.957 -24.424 -4.714 1.00 35.59 73 PHE A C 1
ATOM 564 O O . PHE A 1 73 ? -9.020 -25.199 -4.933 1.00 35.59 73 PHE A O 1
ATOM 571 N N . PRO A 1 74 ? -11.227 -24.825 -4.904 1.00 46.53 74 PRO A N 1
ATOM 572 C CA . PRO A 1 74 ? -11.538 -26.067 -5.587 1.00 46.53 74 PRO A CA 1
ATOM 573 C C . PRO A 1 74 ? -11.500 -25.810 -7.097 1.00 46.53 74 PRO A C 1
ATOM 575 O O . PRO A 1 74 ? -12.414 -25.201 -7.644 1.00 46.53 74 PRO A O 1
ATOM 578 N N . GLY A 1 75 ? -10.469 -26.303 -7.791 1.00 42.22 75 GLY A N 1
ATOM 579 C CA . GLY A 1 75 ? -10.570 -26.475 -9.244 1.00 42.22 75 GLY A CA 1
ATOM 580 C C . GLY A 1 75 ? -9.289 -26.372 -10.067 1.00 42.22 75 GLY A C 1
ATOM 581 O O . GLY A 1 75 ? -9.057 -25.331 -10.658 1.00 42.22 75 GLY A O 1
ATOM 582 N N . LYS A 1 76 ? -8.614 -27.529 -10.213 1.00 43.72 76 LYS A N 1
ATOM 583 C CA . LYS A 1 76 ? -7.880 -28.038 -11.403 1.00 43.72 76 LYS A CA 1
ATOM 584 C C . LYS A 1 76 ? -6.621 -27.282 -11.873 1.00 43.72 76 LYS A C 1
ATOM 586 O O . LYS A 1 76 ? -6.580 -26.069 -11.876 1.00 43.72 76 LYS A O 1
ATOM 591 N N . SER A 1 77 ? -5.578 -27.930 -12.390 1.00 40.97 77 SER A N 1
ATOM 592 C CA . SER A 1 77 ? -5.143 -29.333 -12.423 1.00 40.97 77 SER A CA 1
ATOM 593 C C . SER A 1 77 ? -3.661 -29.333 -12.804 1.00 40.97 77 SER A C 1
ATOM 595 O O . SER A 1 77 ? -3.189 -28.451 -13.510 1.00 40.97 77 SER A O 1
ATOM 597 N N . ASN A 1 78 ? -2.958 -30.339 -12.309 1.00 49.91 78 ASN A N 1
ATOM 598 C CA . ASN A 1 78 ? -1.522 -30.535 -12.378 1.00 49.91 78 ASN A CA 1
ATOM 599 C C . ASN A 1 78 ? -1.076 -30.991 -13.781 1.00 49.91 78 ASN A C 1
ATOM 601 O O . ASN A 1 78 ? -1.081 -32.191 -14.032 1.00 49.91 78 ASN A O 1
ATOM 605 N N . THR A 1 79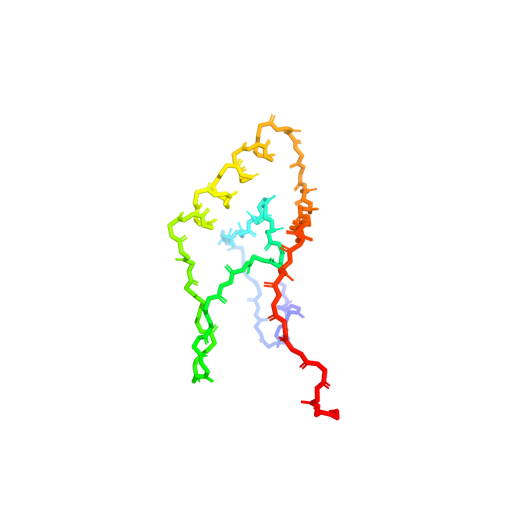 ? -0.707 -30.069 -14.670 1.00 48.56 79 THR A N 1
ATOM 606 C CA . THR A 1 79 ? 0.137 -30.326 -15.855 1.00 48.56 79 THR A CA 1
ATOM 607 C C . THR A 1 79 ? 0.738 -29.004 -16.321 1.00 48.56 79 THR A C 1
ATOM 609 O O . THR A 1 79 ? 0.002 -28.156 -16.817 1.00 48.56 79 THR A O 1
ATOM 612 N N . ASP A 1 80 ? 2.041 -28.842 -16.080 1.00 43.75 80 ASP A N 1
ATOM 613 C CA . ASP A 1 80 ? 3.058 -28.299 -17.000 1.00 43.75 80 ASP A CA 1
ATOM 614 C C . ASP A 1 80 ? 4.160 -27.551 -16.227 1.00 43.75 80 ASP A C 1
ATOM 616 O O . ASP A 1 80 ? 4.094 -26.344 -16.024 1.00 43.75 80 ASP A O 1
ATOM 620 N N . LEU A 1 81 ? 5.141 -28.368 -15.809 1.00 47.91 81 LEU A N 1
ATOM 621 C CA . LEU A 1 81 ? 6.578 -28.105 -15.604 1.00 47.91 81 LEU A CA 1
ATOM 622 C C . LEU A 1 81 ? 7.007 -26.921 -14.721 1.00 47.91 81 LEU A C 1
ATOM 624 O O . LEU A 1 81 ? 7.017 -25.764 -15.190 1.00 47.91 81 LEU A O 1
#

Secondary structure (DSSP, 8-state):
-B-TTTSSSB--S---PPP---B--BS---EE-TTT--EE--HHHHHHHHHHHHHHHHTT-S-B-PBPP------------

Radius of gyration: 20.44 Å; chains: 1; bounding box: 43×54×38 Å

Sequence (81 aa):
MKCVICHHGETKPGLATVTLKRIVLKKVPAEICHNCGEYYLSDAVTEQVLEKAELTMNNGTELEILRYAVYGFPGKSNTDL

pLDDT: mean 72.12, std 19.17, range [35.59, 95.75]